Protein AF-A0A920KP50-F1 (afdb_monomer)

pLDDT: mean 77.92, std 11.95, range [46.41, 90.5]

Sequence (139 aa):
MMLRRSLNTFMNAFTSSDWTAYPFATQNRKDFGNLLDVYLDAVFFSRLDPLDFAQEGHRVEFENDDSNQPLVFKGVVFNEMKGAMSSTRLFCGIASVTNCFRPIPTTSIAAVTRNIPDLSYQQLRIFMPSTTTPVTLFF

Nearest PDB structures (foldseek):
  6xot-assembly1_A  TM=8.945E-01  e=3.153E-10  Homo sapiens
  6xou-assembly1_A  TM=8.681E-01  e=2.026E-09  Homo sapiens
  4nge-assembly1_A  TM=8.721E-01  e=6.186E-09  Homo sapiens
  6xow-assembly1_A  TM=9.133E-01  e=1.224E-08  Homo sapiens
  2fge-assembly2_B  TM=9.149E-01  e=5.052E-07  Arabidopsis thaliana

Radius of gyration: 18.0 Å; Cα contacts (8 Å, |Δi|>4): 125; chains: 1; bounding box: 43×44×42 Å

Solvent-accessi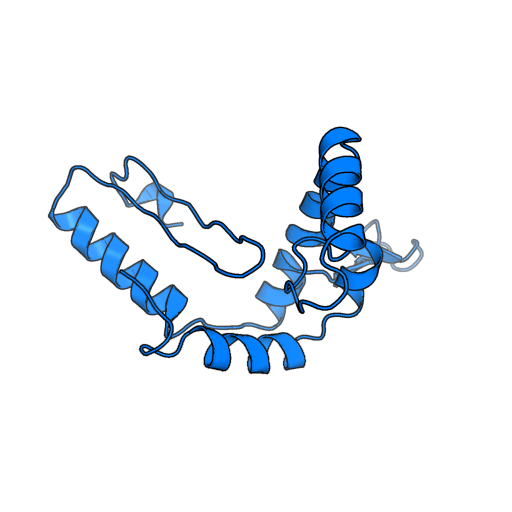ble surface area (backbone atoms only — not comparable to full-atom values): 8498 Å² total; per-residue (Å²): 118,68,82,81,78,54,73,59,78,42,77,54,74,46,80,54,49,87,51,71,48,74,56,70,41,52,88,43,74,69,50,43,52,56,50,48,55,52,51,50,42,54,62,71,63,56,82,84,46,72,65,58,47,33,50,44,42,50,39,80,41,50,76,52,100,49,92,86,50,65,77,38,84,46,26,52,51,49,51,51,44,50,55,50,58,70,34,68,67,55,42,52,51,52,53,52,52,53,69,73,45,69,89,56,87,60,56,52,78,68,55,52,68,81,54,57,81,71,66,48,72,67,56,53,65,58,46,53,67,69,64,54,37,82,89,69,63,84,134

Structure (mmCIF, N/CA/C/O backbone):
data_AF-A0A920KP50-F1
#
_entry.id   AF-A0A920KP50-F1
#
loop_
_atom_site.group_PDB
_atom_site.id
_atom_site.type_symbol
_atom_site.label_atom_id
_atom_site.label_alt_id
_atom_site.label_comp_id
_atom_site.label_asym_id
_atom_site.label_entity_id
_atom_site.label_seq_id
_atom_site.pdbx_PDB_ins_code
_atom_site.Cartn_x
_atom_site.Cartn_y
_atom_site.Cartn_z
_atom_site.occupancy
_atom_site.B_iso_or_equiv
_atom_site.auth_seq_id
_atom_site.auth_comp_id
_atom_site.auth_asym_id
_atom_site.auth_atom_id
_atom_site.pdbx_PDB_model_num
ATOM 1 N N . MET A 1 1 ? -7.495 10.553 2.977 1.00 46.72 1 MET A N 1
ATOM 2 C CA . MET A 1 1 ? -6.483 10.000 3.904 1.00 46.72 1 MET A CA 1
ATOM 3 C C . MET A 1 1 ? -7.182 9.463 5.154 1.00 46.72 1 MET A C 1
ATOM 5 O O . MET A 1 1 ? -7.797 10.251 5.866 1.00 46.72 1 MET A O 1
ATOM 9 N N . MET A 1 2 ? -7.156 8.143 5.380 1.00 55.16 2 MET A N 1
ATOM 10 C CA . MET A 1 2 ? -7.876 7.461 6.478 1.00 55.16 2 MET A CA 1
ATOM 11 C C . MET A 1 2 ? -7.428 7.878 7.879 1.00 55.16 2 MET A C 1
ATOM 13 O O . MET A 1 2 ? -8.269 8.001 8.763 1.00 55.16 2 MET A O 1
ATOM 17 N N . LEU A 1 3 ? -6.145 8.212 8.052 1.00 58.97 3 LEU A N 1
ATOM 18 C CA . LEU A 1 3 ? -5.581 8.678 9.328 1.00 58.97 3 LEU A CA 1
ATOM 19 C C . LEU A 1 3 ? -6.275 9.922 9.904 1.00 58.97 3 LEU A C 1
ATOM 21 O O . LEU A 1 3 ? -6.213 10.155 11.101 1.00 58.97 3 LEU A O 1
ATOM 25 N N . ARG A 1 4 ? -6.949 10.731 9.074 1.00 56.47 4 ARG A N 1
ATOM 26 C CA . ARG A 1 4 ? -7.660 11.936 9.539 1.00 56.47 4 ARG A CA 1
ATOM 27 C C . ARG A 1 4 ? -9.133 11.698 9.887 1.00 56.47 4 ARG A C 1
ATOM 29 O O . ARG A 1 4 ? -9.807 12.643 10.279 1.00 56.47 4 ARG A O 1
ATOM 36 N N . ARG A 1 5 ? -9.659 10.483 9.692 1.00 64.62 5 ARG A N 1
ATOM 37 C CA . ARG A 1 5 ? -11.090 10.158 9.869 1.00 64.62 5 ARG A CA 1
ATOM 38 C C . ARG A 1 5 ? -11.355 9.003 10.841 1.00 64.62 5 ARG A C 1
ATOM 40 O O . ARG A 1 5 ? -12.514 8.649 11.021 1.00 64.62 5 ARG A O 1
ATOM 47 N N . SER A 1 6 ? -10.312 8.438 11.446 1.00 66.12 6 SER A N 1
ATOM 48 C CA . SER A 1 6 ? -10.388 7.271 12.330 1.00 66.12 6 SER A CA 1
ATOM 49 C C . SER A 1 6 ? -9.787 7.588 13.703 1.00 66.12 6 SER A C 1
ATOM 51 O O . SER A 1 6 ? -8.901 8.433 13.811 1.00 66.12 6 SER A O 1
ATOM 53 N N . LEU A 1 7 ? -10.295 6.928 14.748 1.00 76.00 7 LEU A N 1
ATOM 54 C CA . LEU A 1 7 ? -9.779 6.976 16.124 1.00 76.00 7 LEU A CA 1
ATOM 55 C C . LEU A 1 7 ? -8.922 5.732 16.405 1.00 76.00 7 LEU A C 1
ATOM 57 O O . LEU A 1 7 ? -8.958 5.162 17.499 1.00 76.00 7 LEU A O 1
ATOM 61 N N . ASN A 1 8 ? -8.189 5.279 15.391 1.00 78.31 8 ASN A N 1
ATOM 62 C CA . ASN A 1 8 ? -7.344 4.106 15.481 1.00 78.31 8 ASN A CA 1
ATOM 63 C C . ASN A 1 8 ? -6.208 4.311 16.490 1.00 78.31 8 ASN A C 1
ATOM 65 O O . ASN A 1 8 ? -5.595 5.370 16.589 1.00 78.31 8 ASN A O 1
ATOM 69 N N . T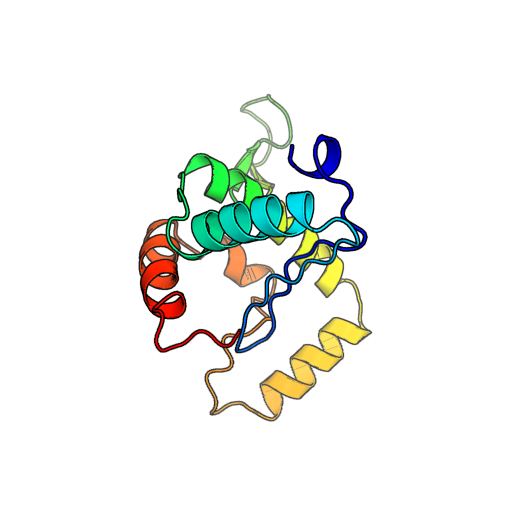HR A 1 9 ? -5.912 3.256 17.240 1.00 83.25 9 THR A N 1
ATOM 70 C CA . THR A 1 9 ? -4.742 3.195 18.120 1.00 83.25 9 THR A CA 1
ATOM 71 C C . THR A 1 9 ? -3.535 2.614 17.395 1.00 83.25 9 THR A C 1
ATOM 73 O O . THR A 1 9 ? -2.401 2.936 17.738 1.00 83.25 9 THR A O 1
ATOM 76 N N . PHE A 1 10 ? -3.767 1.769 16.388 1.00 85.31 10 PHE A N 1
ATOM 77 C CA . PHE A 1 10 ? -2.722 1.177 15.563 1.00 85.31 10 PHE A CA 1
ATOM 78 C C . PHE A 1 10 ? -3.234 0.901 14.148 1.00 85.31 10 PHE A C 1
ATOM 80 O O . PHE A 1 10 ? -4.390 0.527 13.956 1.00 85.31 10 PHE A O 1
ATOM 87 N N . MET A 1 11 ? -2.369 1.084 13.156 1.00 86.44 11 MET A N 1
ATOM 88 C CA . MET A 1 11 ? -2.655 0.808 11.752 1.00 86.44 11 MET A CA 1
ATOM 89 C C . MET A 1 11 ? -1.337 0.621 11.017 1.00 86.44 11 MET A C 1
ATOM 91 O O . MET A 1 11 ? -0.495 1.520 11.046 1.00 86.44 11 MET A O 1
ATOM 95 N N . ASN A 1 12 ? -1.159 -0.533 10.378 1.00 86.31 12 ASN A N 1
ATOM 96 C CA . ASN A 1 12 ? 0.038 -0.815 9.601 1.00 86.31 12 ASN A CA 1
ATOM 97 C C . ASN A 1 12 ? -0.198 -1.896 8.534 1.00 86.31 12 ASN A C 1
ATOM 99 O O . ASN A 1 12 ? -1.229 -2.566 8.519 1.00 86.31 12 ASN A O 1
ATOM 103 N N . ALA A 1 13 ? 0.796 -2.079 7.672 1.00 85.25 13 ALA A N 1
ATOM 104 C CA . ALA A 1 13 ? 0.921 -3.206 6.764 1.00 85.25 13 ALA A CA 1
ATOM 105 C C . ALA A 1 13 ? 2.353 -3.746 6.855 1.00 85.25 13 ALA A C 1
ATOM 107 O O . ALA A 1 13 ? 3.316 -2.984 6.809 1.00 85.25 13 ALA A O 1
ATOM 108 N N . PHE A 1 14 ? 2.495 -5.060 7.003 1.00 81.94 14 PHE A N 1
ATOM 109 C CA . PHE A 1 14 ? 3.784 -5.725 7.141 1.00 81.94 14 PHE A CA 1
ATOM 110 C C . PHE A 1 14 ? 3.925 -6.822 6.102 1.00 81.94 14 PHE A C 1
ATOM 112 O O . PHE A 1 14 ? 3.065 -7.692 6.005 1.00 81.94 14 PHE A O 1
ATOM 119 N N . THR A 1 15 ? 5.046 -6.820 5.389 1.00 81.00 15 THR A N 1
ATOM 120 C CA . THR A 1 15 ? 5.408 -7.883 4.450 1.00 81.00 15 THR A CA 1
ATOM 121 C C . THR A 1 15 ? 6.577 -8.670 5.026 1.00 81.00 15 THR A C 1
ATOM 123 O O . THR A 1 15 ? 7.661 -8.127 5.239 1.00 81.00 15 THR A O 1
ATOM 126 N N . SER A 1 16 ? 6.329 -9.944 5.318 1.00 77.31 16 SER A N 1
ATOM 127 C CA . SER A 1 16 ? 7.344 -10.937 5.660 1.00 77.31 16 SER A CA 1
ATOM 128 C C . SER A 1 16 ? 7.804 -11.691 4.401 1.00 77.31 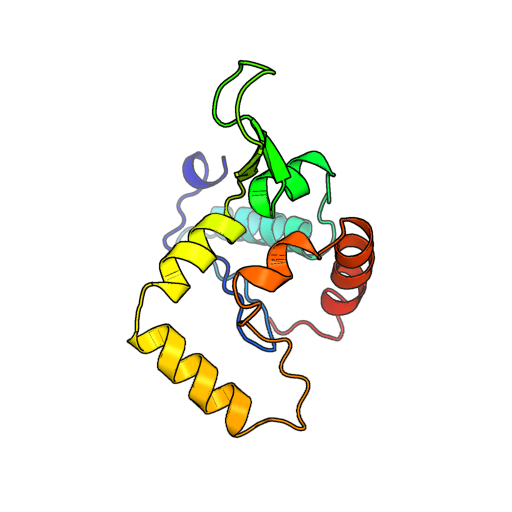16 SER A C 1
ATOM 130 O O . SER A 1 16 ? 7.426 -11.331 3.290 1.00 77.31 16 SER A O 1
ATOM 132 N N . SER A 1 17 ? 8.639 -12.724 4.553 1.00 68.88 17 SER A N 1
ATOM 133 C CA . SER A 1 17 ? 9.135 -13.529 3.423 1.00 68.88 17 SER A CA 1
ATOM 134 C C . SER A 1 17 ? 8.007 -14.261 2.722 1.00 68.88 17 SER A C 1
ATOM 136 O O . SER A 1 17 ? 7.975 -14.320 1.499 1.00 68.88 17 SER A O 1
ATOM 138 N N . ASP A 1 18 ? 7.073 -14.790 3.506 1.00 75.56 18 ASP A N 1
ATOM 139 C CA . ASP A 1 18 ? 6.100 -15.765 3.015 1.00 75.56 18 ASP A CA 1
ATOM 140 C C . ASP A 1 18 ? 4.652 -15.340 3.293 1.00 75.56 18 ASP A C 1
ATOM 142 O O . ASP A 1 18 ? 3.712 -16.049 2.947 1.00 75.56 18 ASP A O 1
ATOM 146 N N . TRP A 1 19 ? 4.453 -14.185 3.934 1.00 78.31 19 TRP A N 1
ATOM 147 C CA . TRP A 1 19 ? 3.131 -13.668 4.273 1.00 78.31 19 TRP A CA 1
ATOM 148 C C . TRP A 1 19 ? 3.129 -12.145 4.368 1.00 78.31 19 TRP A C 1
ATOM 150 O O . TRP A 1 19 ? 4.132 -11.523 4.717 1.00 78.31 19 TRP A O 1
ATOM 160 N N . THR A 1 20 ? 1.965 -11.553 4.124 1.00 82.50 20 THR A N 1
ATOM 161 C CA . THR A 1 20 ? 1.704 -10.127 4.335 1.00 82.50 20 THR A CA 1
ATOM 162 C C . THR A 1 20 ? 0.538 -9.994 5.306 1.00 82.50 20 THR A C 1
ATOM 164 O O . THR A 1 20 ? -0.477 -10.664 5.133 1.00 82.50 20 THR A O 1
ATOM 167 N N . ALA A 1 21 ? 0.669 -9.153 6.334 1.00 85.44 21 ALA A N 1
ATOM 168 C CA . ALA A 1 21 ? -0.411 -8.869 7.276 1.00 85.44 21 ALA A CA 1
ATOM 169 C C . ALA A 1 21 ? -0.768 -7.389 7.293 1.00 85.44 21 ALA A C 1
ATOM 171 O O . ALA A 1 21 ? 0.097 -6.518 7.210 1.00 85.44 21 ALA A O 1
ATOM 172 N N . TYR A 1 22 ? -2.052 -7.124 7.508 1.00 88.75 22 TYR A N 1
ATOM 173 C CA . TYR A 1 22 ? -2.622 -5.783 7.561 1.00 88.75 22 TYR A CA 1
ATOM 174 C C . TYR A 1 22 ? -3.294 -5.545 8.924 1.00 88.75 22 TYR A C 1
ATOM 176 O O . TYR A 1 22 ? -4.521 -5.564 9.024 1.00 88.75 22 TYR A O 1
ATOM 184 N N . PRO A 1 23 ? -2.513 -5.395 10.011 1.00 89.88 23 PRO A N 1
ATOM 185 C CA . PRO A 1 23 ? -3.066 -5.215 11.346 1.00 89.88 23 PRO A CA 1
ATOM 186 C C . PRO A 1 23 ? -3.595 -3.794 11.582 1.00 89.88 23 PRO A C 1
ATOM 188 O O . PRO A 1 23 ? -2.925 -2.795 11.307 1.00 89.88 23 PRO A O 1
ATOM 191 N N . PHE A 1 24 ? -4.757 -3.706 12.225 1.00 90.50 24 PHE A N 1
ATOM 192 C CA . PHE A 1 24 ? -5.293 -2.465 12.775 1.00 90.50 24 PHE A CA 1
ATOM 193 C C . PHE A 1 24 ? -5.864 -2.693 14.178 1.00 90.50 24 PHE A C 1
ATOM 195 O O . PHE A 1 24 ? -6.275 -3.796 14.533 1.00 90.50 24 PHE A O 1
ATOM 202 N N . ALA A 1 25 ? -5.889 -1.639 14.989 1.00 88.69 25 ALA A N 1
ATOM 203 C CA . ALA A 1 25 ? -6.527 -1.641 16.296 1.00 88.69 25 ALA A CA 1
ATOM 204 C C . ALA A 1 25 ? -7.226 -0.305 16.550 1.00 88.69 25 ALA A C 1
ATOM 206 O O . ALA A 1 25 ? -6.741 0.762 16.169 1.00 88.69 25 ALA A O 1
ATOM 207 N N . THR A 1 26 ? -8.374 -0.367 17.217 1.00 89.81 26 THR A N 1
ATOM 208 C CA . THR A 1 26 ? -9.136 0.801 17.661 1.00 89.81 26 THR A CA 1
ATOM 209 C C . THR A 1 26 ? -9.942 0.435 18.901 1.00 89.81 26 THR A C 1
ATOM 211 O O . THR A 1 26 ? -10.370 -0.708 19.062 1.00 89.81 26 THR A O 1
ATOM 214 N N . GLN A 1 27 ? -10.144 1.403 19.794 1.00 88.06 27 GLN A N 1
ATOM 215 C CA . GLN A 1 27 ? -10.987 1.231 20.984 1.00 88.06 27 GLN A CA 1
ATOM 216 C C . GLN A 1 27 ? -12.465 1.537 20.693 1.00 88.06 27 GLN A C 1
ATOM 218 O O . GLN A 1 27 ? -13.335 1.265 21.519 1.00 88.06 27 GLN A O 1
ATOM 223 N N . ASN A 1 28 ? -12.772 2.105 19.522 1.00 89.25 28 ASN A N 1
ATOM 224 C CA . ASN A 1 28 ? -14.125 2.486 19.143 1.00 89.25 28 ASN A CA 1
ATOM 225 C C . ASN A 1 28 ? -14.766 1.411 18.252 1.00 89.25 28 ASN A C 1
ATOM 227 O O . ASN A 1 28 ? -14.311 1.146 17.143 1.00 89.25 28 ASN A O 1
ATOM 231 N N . ARG A 1 29 ? -15.887 0.834 18.702 1.00 89.25 29 ARG A N 1
ATOM 232 C CA . ARG A 1 29 ? -16.598 -0.233 17.976 1.00 89.25 29 ARG A CA 1
ATOM 233 C C . ARG A 1 29 ? -17.095 0.186 16.588 1.00 89.25 29 ARG A C 1
ATOM 235 O O . ARG A 1 29 ? -17.114 -0.638 15.681 1.00 89.25 29 ARG A O 1
ATOM 242 N N . LYS A 1 30 ? -17.518 1.441 16.413 1.00 88.19 30 LYS A N 1
ATOM 243 C CA . LYS A 1 30 ? -17.983 1.944 15.109 1.00 88.19 30 LYS A CA 1
ATOM 244 C C . LYS A 1 30 ? -16.812 2.128 14.147 1.00 88.19 30 LYS A C 1
ATOM 246 O O . LYS A 1 30 ? -16.917 1.796 12.974 1.00 88.19 30 LYS A O 1
ATOM 251 N N . ASP A 1 31 ? -15.702 2.631 14.668 1.00 87.44 31 ASP A N 1
ATOM 252 C CA . ASP A 1 31 ? -14.461 2.796 13.916 1.00 87.44 31 ASP A CA 1
ATOM 253 C C . ASP A 1 31 ? -13.865 1.442 13.508 1.00 87.44 31 ASP A C 1
ATOM 255 O O . ASP A 1 31 ? -13.372 1.309 12.396 1.00 87.44 31 ASP A O 1
ATOM 259 N N . PHE A 1 32 ? -14.008 0.410 14.351 1.00 89.06 32 PHE A N 1
ATOM 260 C CA . PHE A 1 32 ? -13.569 -0.949 14.026 1.00 89.06 32 PHE A CA 1
ATOM 261 C C . PHE A 1 32 ? -14.242 -1.475 12.757 1.00 89.06 32 PHE A C 1
ATOM 263 O O . PHE A 1 32 ? -13.553 -1.979 11.879 1.00 89.06 32 PHE A O 1
ATOM 270 N N . GLY A 1 33 ? -15.566 -1.314 12.634 1.00 89.81 33 GLY A N 1
ATOM 271 C CA . GLY A 1 33 ? -16.297 -1.712 11.426 1.00 89.81 33 GLY A CA 1
ATOM 272 C C . GLY A 1 33 ? -15.829 -0.950 10.186 1.00 89.81 33 GLY A C 1
ATOM 273 O O . GLY A 1 33 ? -15.543 -1.562 9.166 1.00 89.81 33 GLY A O 1
ATOM 274 N N . ASN A 1 34 ? -15.647 0.370 10.301 1.00 90.06 34 ASN A N 1
ATOM 275 C CA . ASN A 1 34 ? -15.168 1.189 9.185 1.00 90.06 34 ASN A CA 1
ATOM 276 C C . ASN A 1 34 ? -13.766 0.773 8.712 1.00 90.06 34 ASN A C 1
ATOM 278 O O . ASN A 1 34 ? -13.506 0.739 7.513 1.00 90.06 34 ASN A O 1
ATOM 282 N N . LEU A 1 35 ? -12.852 0.505 9.651 1.00 89.69 35 LEU A N 1
ATOM 283 C CA . LEU A 1 35 ? -11.495 0.059 9.337 1.00 89.69 35 LEU A CA 1
ATOM 284 C C . LEU A 1 35 ? -11.505 -1.344 8.740 1.00 89.69 35 LEU A C 1
ATOM 286 O O . LEU A 1 35 ? -10.813 -1.576 7.757 1.00 89.69 35 LEU A O 1
ATOM 290 N N . LEU A 1 36 ? -12.317 -2.250 9.285 1.00 90.50 36 LEU A N 1
ATOM 291 C CA . LEU A 1 36 ? -12.456 -3.598 8.754 1.00 90.50 36 LEU A CA 1
ATOM 292 C C . LEU A 1 36 ? -12.929 -3.573 7.296 1.00 90.50 36 LEU A C 1
ATOM 294 O O . LEU A 1 36 ? -12.271 -4.166 6.449 1.00 90.50 36 LEU A O 1
ATOM 298 N N . ASP A 1 37 ? -14.008 -2.847 6.995 1.00 90.12 37 ASP A N 1
ATOM 299 C CA . ASP A 1 37 ? -14.564 -2.756 5.637 1.00 90.12 37 ASP A CA 1
ATOM 300 C C . ASP A 1 37 ? -13.526 -2.235 4.640 1.00 90.12 37 ASP A C 1
ATOM 302 O O . ASP A 1 37 ? -13.330 -2.790 3.562 1.00 90.12 37 ASP A O 1
ATOM 306 N N . VAL A 1 38 ? -12.805 -1.193 5.040 1.00 88.88 38 VAL A N 1
ATOM 307 C CA . VAL A 1 38 ? -11.724 -0.601 4.260 1.00 88.88 38 VAL A CA 1
ATOM 308 C C . VAL A 1 38 ? -10.583 -1.583 3.998 1.00 88.88 38 VAL A C 1
ATOM 310 O O . VAL A 1 38 ? -10.076 -1.643 2.880 1.00 88.88 38 VAL A O 1
ATOM 313 N N . TYR A 1 39 ? -10.141 -2.311 5.023 1.00 89.38 39 TYR A N 1
ATOM 314 C CA . TYR A 1 39 ? -9.024 -3.244 4.904 1.00 89.38 39 TYR A CA 1
ATOM 315 C C . TYR A 1 39 ? -9.409 -4.436 4.034 1.00 89.38 39 TYR A C 1
ATOM 317 O O . TYR A 1 39 ? -8.629 -4.841 3.178 1.00 89.38 39 TYR A O 1
ATOM 325 N N . LEU A 1 40 ? -10.622 -4.962 4.206 1.00 89.56 40 LEU A N 1
ATOM 326 C CA . LEU A 1 40 ? -11.139 -6.044 3.376 1.00 89.56 40 LEU A CA 1
ATOM 327 C C . LEU A 1 40 ? -11.262 -5.605 1.913 1.00 89.56 40 LEU A C 1
ATO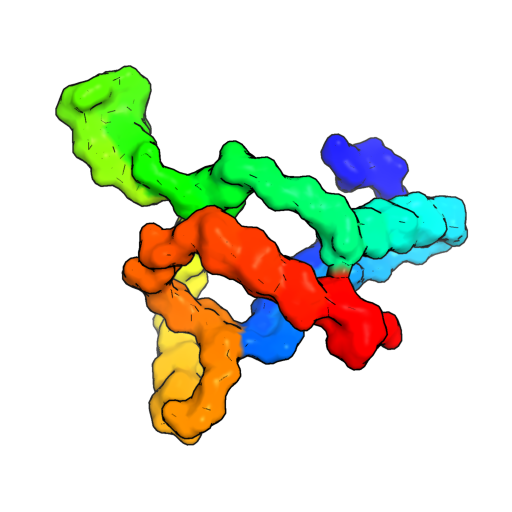M 329 O O . LEU A 1 40 ? -10.820 -6.336 1.032 1.00 89.56 40 LEU A O 1
ATOM 333 N N . ASP A 1 41 ? -11.784 -4.406 1.644 1.00 89.69 41 ASP A N 1
ATOM 334 C CA . ASP A 1 41 ? -11.873 -3.882 0.277 1.00 89.69 41 ASP A CA 1
ATOM 335 C C . ASP A 1 41 ? -10.484 -3.683 -0.347 1.00 89.69 41 ASP A C 1
ATOM 337 O O . ASP A 1 41 ? -10.228 -4.112 -1.471 1.00 89.69 41 ASP A O 1
ATOM 341 N N . ALA A 1 42 ? -9.538 -3.128 0.417 1.00 87.25 42 ALA A N 1
ATOM 342 C CA . ALA A 1 42 ? -8.166 -2.933 -0.037 1.00 87.25 42 ALA A CA 1
ATOM 343 C C . ALA A 1 42 ? -7.434 -4.251 -0.322 1.00 87.25 42 ALA A C 1
ATOM 345 O O . ALA A 1 42 ? -6.615 -4.292 -1.236 1.00 87.25 42 ALA A O 1
ATOM 346 N N . VAL A 1 43 ? -7.715 -5.312 0.437 1.00 86.56 43 VAL A N 1
ATOM 347 C CA . VAL A 1 43 ? -7.097 -6.635 0.273 1.00 86.56 43 VAL A CA 1
ATOM 348 C C . VAL A 1 43 ? -7.751 -7.389 -0.890 1.00 86.56 43 VAL A C 1
ATOM 350 O O . VAL A 1 43 ? -7.058 -7.791 -1.821 1.00 86.56 43 VAL A O 1
ATOM 353 N N . PHE A 1 44 ? -9.078 -7.536 -0.900 1.00 84.94 44 PHE A N 1
ATOM 354 C CA . PHE A 1 44 ? -9.782 -8.378 -1.877 1.00 84.94 44 PHE A CA 1
ATOM 355 C C . PHE A 1 44 ? -10.092 -7.694 -3.210 1.00 84.94 44 PHE A C 1
ATOM 357 O O . PHE A 1 44 ? -10.181 -8.371 -4.236 1.00 84.94 44 PHE A O 1
ATOM 364 N N . PHE A 1 45 ? -10.246 -6.371 -3.218 1.00 86.94 45 PHE A N 1
ATOM 365 C CA . PHE A 1 45 ? -10.692 -5.601 -4.380 1.00 86.94 45 PHE A CA 1
ATOM 366 C C . PHE A 1 45 ? -9.745 -4.432 -4.686 1.00 86.94 45 PHE A C 1
ATOM 368 O O . PHE A 1 45 ? -10.170 -3.352 -5.102 1.00 86.94 45 PHE A O 1
ATOM 375 N N . SER A 1 46 ? -8.435 -4.649 -4.510 1.00 85.19 46 SER A N 1
ATOM 376 C CA . SER A 1 46 ? -7.414 -3.624 -4.739 1.00 85.19 46 SER A CA 1
ATOM 377 C C . SER A 1 46 ? -7.513 -3.029 -6.146 1.00 85.19 46 SER A C 1
ATOM 379 O O . SER A 1 46 ? -7.429 -3.729 -7.160 1.00 85.19 46 SER A O 1
ATOM 381 N N . ARG A 1 47 ? -7.613 -1.701 -6.224 1.00 85.56 47 ARG A N 1
ATOM 382 C CA . ARG A 1 47 ? -7.499 -0.969 -7.489 1.00 85.56 47 ARG A CA 1
ATOM 383 C C . ARG A 1 47 ? -6.017 -0.804 -7.806 1.00 85.56 47 ARG A C 1
ATOM 385 O O . ARG A 1 47 ? -5.347 0.043 -7.237 1.00 85.56 47 ARG A O 1
ATOM 392 N N . LEU A 1 48 ? -5.502 -1.658 -8.682 1.00 85.81 48 LEU A N 1
ATOM 393 C CA . LEU A 1 48 ? -4.100 -1.636 -9.099 1.00 85.81 48 LEU A CA 1
ATOM 394 C C . LEU A 1 48 ? -3.909 -0.625 -10.235 1.00 85.81 48 LEU A C 1
ATOM 396 O O . LEU A 1 48 ? -3.793 -1.028 -11.390 1.00 85.81 48 LEU A O 1
ATOM 400 N N . ASP A 1 49 ? -3.933 0.675 -9.947 1.00 89.00 49 ASP A N 1
ATOM 401 C CA . ASP A 1 49 ? -3.678 1.696 -10.971 1.00 89.00 49 ASP A CA 1
ATOM 402 C C . ASP A 1 49 ? -2.188 1.680 -11.391 1.00 89.00 49 ASP A C 1
ATOM 404 O O . ASP A 1 49 ? -1.307 1.616 -10.526 1.00 89.00 49 ASP A O 1
ATOM 408 N N . PRO A 1 50 ? -1.860 1.720 -12.697 1.00 87.62 50 PRO A N 1
ATOM 409 C CA . PRO A 1 50 ? -0.476 1.830 -13.158 1.00 87.62 50 PRO A CA 1
ATOM 410 C C . PRO A 1 50 ? 0.296 3.019 -12.567 1.00 87.62 50 PRO A C 1
ATOM 412 O O . PRO A 1 50 ? 1.506 2.912 -12.364 1.00 87.62 50 PRO A O 1
ATOM 415 N N . LEU A 1 51 ? -0.376 4.141 -12.287 1.00 88.38 51 LEU A N 1
ATOM 416 C CA . LEU A 1 51 ? 0.262 5.317 -11.692 1.00 88.38 51 LEU A CA 1
ATOM 417 C C . LEU A 1 51 ? 0.612 5.090 -10.218 1.00 88.38 51 LEU A C 1
ATOM 419 O O . LEU A 1 51 ? 1.707 5.463 -9.795 1.00 88.38 51 LEU A O 1
ATOM 423 N N . ASP A 1 52 ? -0.266 4.418 -9.471 1.00 88.31 52 ASP A N 1
ATOM 424 C CA . ASP A 1 52 ? -0.008 4.039 -8.078 1.00 88.31 52 ASP A CA 1
ATOM 425 C C . ASP A 1 5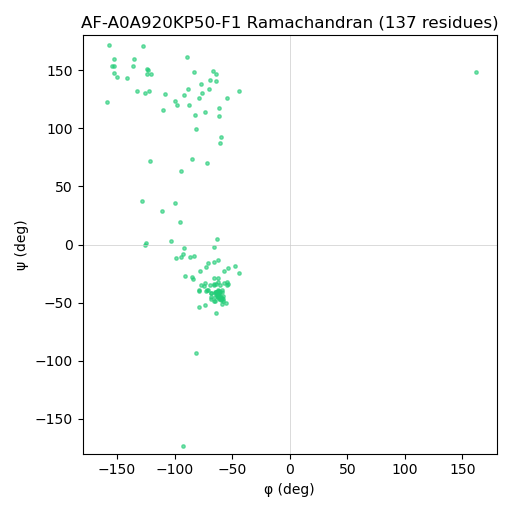2 ? 1.167 3.055 -8.002 1.00 88.31 52 ASP A C 1
ATOM 427 O O . ASP A 1 52 ? 2.061 3.208 -7.171 1.00 88.31 52 ASP A O 1
ATOM 431 N N . PHE A 1 53 ? 1.237 2.097 -8.934 1.00 88.81 53 PHE A N 1
ATOM 432 C CA . PHE A 1 53 ? 2.390 1.201 -9.057 1.00 88.81 53 PHE A CA 1
ATOM 433 C C . PHE A 1 53 ? 3.697 1.961 -9.318 1.00 88.81 53 PHE A C 1
ATOM 435 O O . PHE A 1 53 ? 4.712 1.676 -8.682 1.00 88.81 53 PHE A O 1
ATOM 442 N N . ALA A 1 54 ? 3.683 2.928 -10.236 1.00 88.38 54 ALA A N 1
ATOM 443 C CA . ALA A 1 54 ? 4.864 3.718 -10.571 1.00 88.38 54 ALA A CA 1
ATOM 444 C C . ALA A 1 54 ? 5.328 4.603 -9.400 1.00 88.38 54 ALA A C 1
ATOM 446 O O . ALA A 1 54 ? 6.525 4.843 -9.239 1.00 88.38 54 ALA A O 1
ATOM 447 N N . GLN A 1 55 ? 4.392 5.104 -8.591 1.00 88.81 55 GLN A N 1
ATOM 448 C CA . GLN A 1 55 ? 4.699 5.910 -7.413 1.00 88.81 55 GLN A CA 1
ATOM 449 C C . GLN A 1 55 ? 5.259 5.056 -6.267 1.00 88.81 55 GLN A C 1
ATOM 451 O O . GLN A 1 55 ? 6.323 5.367 -5.726 1.00 88.81 55 GLN A O 1
ATOM 456 N N . GLU A 1 56 ? 4.555 3.986 -5.898 1.00 88.81 56 GLU A N 1
ATOM 457 C CA . GLU A 1 56 ? 4.904 3.171 -4.734 1.00 88.81 56 GLU A CA 1
ATOM 458 C C . GLU A 1 56 ? 6.059 2.207 -5.031 1.00 88.81 56 GLU A C 1
ATOM 460 O O . GLU A 1 56 ? 6.953 2.043 -4.208 1.00 88.81 56 GLU A O 1
ATOM 465 N N . GLY A 1 57 ? 6.089 1.599 -6.217 1.00 87.06 57 GLY A N 1
ATOM 466 C CA . GLY A 1 57 ? 7.112 0.637 -6.622 1.00 87.06 57 GLY A CA 1
ATOM 467 C C . GLY A 1 57 ? 8.389 1.315 -7.110 1.00 87.06 57 GLY A C 1
ATOM 468 O O . GLY A 1 57 ? 9.307 1.601 -6.336 1.00 87.06 57 GLY A O 1
ATOM 469 N N . HIS A 1 58 ? 8.466 1.519 -8.423 1.00 87.75 58 HIS A N 1
ATOM 470 C CA . HIS A 1 58 ? 9.567 2.221 -9.067 1.00 87.75 58 HIS A CA 1
ATOM 471 C C . HIS A 1 58 ? 9.129 2.841 -10.398 1.00 87.75 58 HIS A C 1
ATOM 473 O O . HIS A 1 58 ? 8.239 2.344 -11.087 1.00 87.75 58 HIS A O 1
ATOM 479 N N . ARG A 1 59 ? 9.825 3.904 -10.789 1.00 88.81 59 ARG A N 1
ATOM 480 C CA . ARG A 1 59 ? 9.718 4.566 -12.086 1.00 88.81 59 ARG A CA 1
ATOM 481 C C . ARG A 1 59 ? 11.034 5.238 -12.444 1.00 88.81 59 ARG A C 1
ATOM 483 O O . ARG A 1 59 ? 11.862 5.516 -11.575 1.00 88.81 59 ARG A O 1
ATOM 490 N N . VAL A 1 60 ? 11.209 5.510 -13.729 1.00 87.19 60 VAL A N 1
ATOM 491 C CA . VAL A 1 60 ? 12.337 6.291 -14.231 1.00 87.19 60 VAL A CA 1
ATOM 492 C C . VAL A 1 60 ? 11.855 7.714 -14.469 1.00 87.19 60 VAL A C 1
ATOM 494 O O . VAL A 1 60 ? 10.895 7.926 -15.203 1.00 87.19 60 VAL A O 1
ATOM 497 N N . GLU A 1 61 ? 12.517 8.680 -13.845 1.00 85.44 61 GLU A N 1
ATOM 498 C CA . GLU A 1 61 ? 12.235 10.104 -14.018 1.00 85.44 61 GLU A CA 1
ATOM 499 C C . GLU A 1 61 ? 13.537 10.877 -14.174 1.00 85.44 61 GLU A C 1
ATOM 501 O O . GLU A 1 61 ? 14.602 10.421 -13.758 1.00 85.44 61 GLU A O 1
ATOM 506 N N . PHE A 1 62 ? 13.455 12.071 -14.747 1.00 85.56 62 PHE A N 1
ATOM 507 C CA . PHE A 1 62 ? 14.576 12.997 -14.727 1.00 85.56 62 PHE A CA 1
ATOM 508 C C . PHE A 1 62 ? 14.847 13.474 -13.291 1.00 85.56 62 PHE A C 1
ATOM 510 O O . PHE A 1 62 ? 13.950 13.524 -12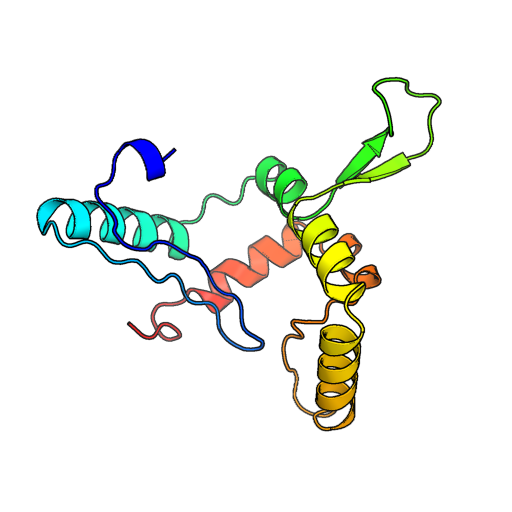.434 1.00 85.56 62 PHE A O 1
ATOM 517 N N . GLU A 1 63 ? 16.113 13.776 -12.998 1.00 79.56 63 GLU A N 1
ATOM 518 C CA . GLU A 1 63 ? 16.512 14.281 -11.680 1.00 79.56 63 GLU A CA 1
ATOM 519 C C . GLU A 1 63 ? 15.777 15.592 -11.344 1.00 79.56 63 GLU A C 1
ATOM 521 O O . GLU A 1 63 ? 15.231 15.712 -10.245 1.00 79.56 63 GLU A O 1
ATOM 526 N N . ASN A 1 64 ? 15.643 16.475 -12.340 1.00 77.50 64 ASN A N 1
ATOM 527 C CA . ASN A 1 64 ? 14.845 17.706 -12.336 1.00 77.50 64 ASN A CA 1
ATOM 528 C C . ASN A 1 64 ? 13.913 17.736 -13.562 1.00 77.50 64 ASN A C 1
ATOM 530 O O . ASN A 1 64 ? 14.092 16.932 -14.471 1.00 77.50 64 ASN A O 1
ATOM 534 N N . ASP A 1 65 ? 12.979 18.692 -13.640 1.00 74.94 65 ASP A N 1
ATOM 535 C CA . ASP A 1 65 ? 12.047 18.862 -14.781 1.00 74.94 65 ASP A CA 1
ATOM 536 C C . ASP A 1 65 ? 12.726 19.200 -16.132 1.00 74.94 65 ASP A C 1
ATOM 538 O O . ASP A 1 65 ? 12.060 19.405 -17.148 1.00 74.94 65 ASP A O 1
ATOM 542 N N . ASP A 1 66 ? 14.058 19.217 -16.178 1.00 76.94 66 ASP A N 1
ATOM 543 C CA . ASP A 1 66 ? 14.840 19.438 -17.386 1.00 76.94 66 ASP A CA 1
ATOM 544 C C . ASP A 1 66 ? 15.098 18.126 -18.136 1.00 76.94 66 ASP A C 1
ATOM 546 O O . ASP A 1 66 ? 15.798 17.229 -17.660 1.00 76.94 66 ASP A O 1
ATOM 550 N N . SER A 1 67 ? 14.638 18.053 -19.387 1.00 74.00 67 SER A N 1
ATOM 551 C CA . SER A 1 67 ? 14.794 16.878 -20.264 1.00 74.00 67 SER A CA 1
ATOM 552 C C . SER A 1 67 ? 16.243 16.547 -20.660 1.00 74.00 67 SER A C 1
ATOM 554 O O . SER A 1 67 ? 16.471 15.580 -21.381 1.00 74.00 67 SER A O 1
ATOM 556 N N . ASN A 1 68 ? 17.219 17.353 -20.231 1.00 78.69 68 ASN A N 1
ATOM 557 C CA . ASN A 1 68 ? 18.643 17.175 -20.532 1.00 78.69 68 ASN A CA 1
ATOM 558 C C . ASN A 1 68 ? 19.442 16.587 -19.350 1.00 78.69 68 ASN A C 1
ATOM 560 O O . ASN A 1 68 ? 20.665 16.478 -19.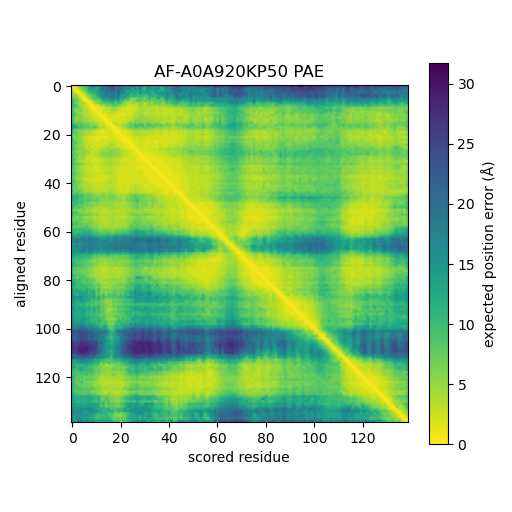417 1.00 78.69 68 ASN A O 1
ATOM 564 N N . GLN A 1 69 ? 18.763 16.263 -18.248 1.00 80.38 69 GLN A N 1
ATOM 565 C CA . GLN A 1 69 ? 19.363 15.704 -17.037 1.00 80.38 69 GLN A CA 1
ATOM 566 C C . GLN A 1 69 ? 19.411 14.168 -17.090 1.00 80.38 69 GLN A C 1
ATOM 568 O O . GLN A 1 69 ? 18.689 13.548 -17.877 1.00 80.38 69 GLN A O 1
ATOM 573 N N . PRO A 1 70 ? 20.257 13.519 -16.270 1.00 84.44 70 PRO A N 1
ATOM 574 C CA . PRO A 1 70 ? 20.290 12.066 -16.199 1.00 84.44 70 PRO A CA 1
ATOM 575 C C . PRO A 1 70 ? 18.966 11.494 -15.673 1.00 84.44 70 PRO A C 1
ATOM 577 O O . PRO A 1 70 ? 18.284 12.073 -14.823 1.00 84.44 70 PRO A O 1
ATOM 580 N N . LEU A 1 71 ? 18.621 10.316 -16.189 1.00 86.31 71 LEU A N 1
ATOM 581 C CA . LEU A 1 71 ? 17.486 9.517 -15.738 1.00 86.31 71 LEU A CA 1
ATOM 582 C C . LEU A 1 71 ? 17.846 8.821 -14.421 1.00 86.31 71 LEU A C 1
ATOM 584 O O . LEU A 1 71 ? 18.881 8.158 -14.319 1.00 86.31 71 LEU A O 1
ATOM 588 N N . VAL A 1 72 ? 16.974 8.943 -13.425 1.00 88.06 72 VAL A N 1
ATOM 589 C CA . VAL A 1 72 ? 17.131 8.348 -12.097 1.00 88.06 72 VAL A CA 1
ATOM 590 C C . VAL A 1 72 ? 15.928 7.476 -11.747 1.00 88.06 72 VAL A C 1
ATOM 592 O O . VAL A 1 72 ? 14.791 7.759 -12.126 1.00 88.06 72 VAL A O 1
ATOM 595 N N . PHE A 1 73 ? 16.174 6.404 -10.993 1.00 87.00 73 PHE A N 1
ATOM 596 C CA . PHE A 1 73 ? 15.103 5.587 -10.426 1.00 87.00 73 PHE A CA 1
ATOM 597 C C . PHE A 1 73 ? 14.517 6.272 -9.190 1.00 87.00 73 PHE A C 1
ATOM 599 O O . PHE A 1 73 ? 15.245 6.602 -8.250 1.00 87.00 73 PHE A O 1
ATOM 606 N N . LYS A 1 74 ? 13.197 6.454 -9.186 1.00 87.12 74 LYS A N 1
ATOM 607 C CA . LYS A 1 74 ? 12.410 6.968 -8.059 1.00 87.12 74 LYS A CA 1
ATOM 608 C C . LYS A 1 74 ? 11.311 5.962 -7.711 1.00 87.12 74 LYS A C 1
ATOM 610 O O . LYS A 1 74 ? 10.864 5.215 -8.571 1.00 87.12 74 LYS A O 1
ATOM 615 N N . GLY A 1 75 ? 10.898 5.930 -6.449 1.00 87.81 75 GLY A N 1
ATOM 616 C CA . GLY A 1 75 ? 9.834 5.056 -5.947 1.00 87.81 75 GLY A CA 1
ATOM 617 C C . GLY A 1 75 ? 9.899 4.938 -4.428 1.00 87.81 75 GLY A C 1
ATOM 618 O O . GLY A 1 75 ? 10.992 5.032 -3.858 1.00 87.81 75 GLY A O 1
ATOM 619 N N . VAL A 1 76 ? 8.751 4.768 -3.768 1.00 88.12 76 VAL A N 1
ATOM 620 C CA . VAL A 1 76 ? 8.685 4.669 -2.297 1.00 88.12 76 VAL A CA 1
ATOM 621 C C . VAL A 1 76 ? 9.422 3.416 -1.822 1.00 88.12 76 VAL A C 1
ATOM 623 O O . VAL A 1 76 ? 10.439 3.527 -1.138 1.00 88.12 76 VAL A O 1
ATOM 626 N N . VAL A 1 77 ? 9.001 2.238 -2.288 1.00 86.19 77 VAL A N 1
ATOM 627 C CA . VAL A 1 77 ? 9.602 0.941 -1.942 1.00 86.19 77 VAL A CA 1
ATOM 628 C C . VAL A 1 77 ? 11.058 0.869 -2.401 1.00 86.19 77 VAL A C 1
ATOM 630 O O . VAL A 1 77 ? 11.917 0.367 -1.674 1.00 86.19 77 VAL A O 1
ATOM 633 N N . PHE A 1 78 ? 11.379 1.413 -3.581 1.00 85.31 78 PHE A N 1
ATOM 634 C CA . PHE A 1 78 ? 12.763 1.468 -4.059 1.00 85.31 78 PHE A CA 1
ATOM 635 C C . PHE A 1 78 ? 13.680 2.237 -3.093 1.00 85.31 78 PHE A C 1
ATOM 637 O O . PHE A 1 78 ? 14.765 1.757 -2.749 1.00 85.31 78 PHE A O 1
ATOM 644 N N . ASN A 1 79 ? 13.242 3.403 -2.610 1.00 85.69 79 ASN A N 1
ATOM 645 C CA . ASN A 1 79 ? 14.011 4.205 -1.659 1.00 85.69 79 ASN A CA 1
ATOM 646 C C . ASN A 1 79 ? 14.068 3.570 -0.265 1.00 85.69 79 ASN A C 1
ATOM 648 O O . ASN A 1 79 ? 15.133 3.582 0.359 1.00 85.69 79 ASN A O 1
ATOM 652 N N . GLU A 1 80 ? 12.973 2.973 0.206 1.00 85.06 80 GLU A N 1
ATOM 653 C CA . GLU A 1 80 ? 12.951 2.240 1.474 1.00 85.06 80 GLU A CA 1
ATOM 654 C C . GLU A 1 80 ? 13.947 1.081 1.467 1.00 85.06 80 GLU A C 1
ATOM 656 O O . GLU A 1 80 ? 14.754 0.951 2.387 1.00 85.06 80 GLU A O 1
ATOM 661 N N . MET A 1 81 ? 13.966 0.278 0.399 1.00 80.31 81 MET A N 1
ATOM 662 C CA . MET A 1 81 ? 14.898 -0.843 0.272 1.00 80.31 81 MET A CA 1
ATOM 663 C C . MET A 1 81 ? 16.339 -0.378 0.091 1.00 80.31 81 MET A C 1
ATOM 665 O O . MET A 1 81 ? 17.256 -0.994 0.634 1.00 80.31 81 MET A O 1
ATOM 669 N N . LYS A 1 82 ? 16.573 0.741 -0.603 1.00 81.31 82 LYS A N 1
ATOM 670 C CA . LYS A 1 82 ? 17.902 1.365 -0.671 1.00 81.31 82 LYS A CA 1
ATOM 671 C C . LYS A 1 82 ? 18.399 1.775 0.721 1.00 81.31 82 LYS A C 1
ATOM 673 O O . LYS A 1 82 ? 19.564 1.540 1.043 1.00 81.31 82 LYS A O 1
ATOM 678 N N . GLY A 1 83 ? 17.523 2.329 1.562 1.00 81.25 83 GLY A N 1
ATOM 679 C CA . GLY A 1 83 ? 17.834 2.655 2.955 1.00 81.25 83 GLY A CA 1
AT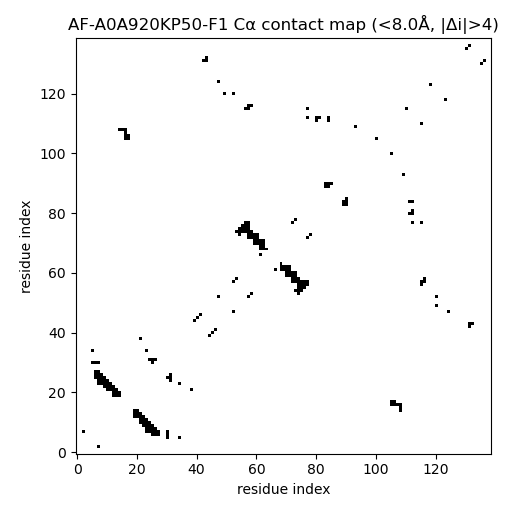OM 680 C C . GLY A 1 83 ? 18.036 1.410 3.821 1.00 81.25 83 GLY A C 1
ATOM 681 O O . GLY A 1 83 ? 19.038 1.320 4.528 1.00 81.25 83 GLY A O 1
ATOM 682 N N . ALA A 1 84 ? 17.164 0.406 3.716 1.00 77.56 84 ALA A N 1
ATOM 683 C CA . ALA A 1 84 ? 17.275 -0.844 4.469 1.00 77.56 84 ALA A CA 1
ATOM 684 C C . ALA A 1 84 ? 18.597 -1.579 4.179 1.00 77.56 84 ALA A C 1
ATOM 686 O O . ALA A 1 84 ? 19.242 -2.082 5.100 1.00 77.56 84 ALA A O 1
ATOM 687 N N . MET A 1 85 ? 19.046 -1.573 2.920 1.00 72.00 85 MET A N 1
ATOM 688 C CA . MET A 1 85 ? 20.302 -2.203 2.498 1.00 72.00 85 MET A CA 1
ATOM 689 C C . MET A 1 85 ? 21.559 -1.448 2.945 1.00 72.00 85 MET A C 1
ATOM 691 O O . MET A 1 85 ? 22.627 -2.051 3.013 1.00 72.00 85 MET A O 1
ATOM 695 N N . SER A 1 86 ? 21.459 -0.162 3.302 1.00 78.88 86 SER A N 1
ATOM 696 C CA . SER A 1 86 ? 22.589 0.558 3.914 1.00 78.88 86 SER A CA 1
ATOM 697 C C . SER A 1 86 ? 22.895 0.102 5.346 1.00 78.88 86 SER A C 1
ATOM 699 O O . SER A 1 86 ? 23.982 0.362 5.860 1.00 78.88 86 SER A O 1
ATOM 701 N N . SER A 1 87 ? 21.973 -0.619 5.993 1.00 79.00 87 SER A N 1
ATOM 702 C CA . SER A 1 87 ? 22.210 -1.211 7.307 1.00 79.00 87 SER A CA 1
ATOM 703 C C . SER A 1 87 ? 22.966 -2.531 7.175 1.00 79.00 87 SER A C 1
ATOM 705 O O . SER A 1 87 ? 22.414 -3.551 6.754 1.00 79.00 87 SER A O 1
ATOM 707 N N . THR A 1 88 ? 24.218 -2.546 7.637 1.00 77.75 88 THR A N 1
ATOM 708 C CA . THR A 1 88 ? 25.078 -3.742 7.649 1.00 77.75 88 THR A CA 1
ATOM 709 C C . THR A 1 88 ? 24.420 -4.935 8.347 1.00 77.75 88 THR A C 1
ATOM 711 O O . THR A 1 88 ? 24.615 -6.081 7.944 1.00 77.75 88 THR A O 1
ATOM 714 N N . ARG A 1 89 ? 23.610 -4.686 9.386 1.00 80.25 89 ARG A N 1
ATOM 715 C CA . ARG A 1 89 ? 22.926 -5.742 10.145 1.00 80.25 89 ARG A CA 1
ATOM 716 C C . ARG A 1 89 ? 21.843 -6.433 9.319 1.00 80.25 89 ARG A C 1
ATOM 718 O O . ARG A 1 89 ? 21.790 -7.660 9.307 1.00 80.25 89 ARG A O 1
ATOM 725 N N . LEU A 1 90 ? 21.004 -5.650 8.640 1.00 73.06 90 LEU A N 1
ATOM 726 C CA . LEU A 1 90 ? 19.936 -6.164 7.778 1.00 73.06 90 LEU A CA 1
ATOM 727 C C . LEU A 1 90 ? 20.530 -6.913 6.585 1.00 73.06 90 LEU A C 1
ATOM 729 O O . LEU A 1 90 ? 20.133 -8.044 6.318 1.00 73.06 90 LEU A O 1
ATOM 733 N N . PHE A 1 91 ? 21.550 -6.335 5.947 1.00 75.19 91 PHE A N 1
ATOM 734 C CA . PHE A 1 91 ? 22.268 -6.973 4.847 1.00 75.19 91 PHE A CA 1
ATOM 735 C C . PHE A 1 91 ? 22.874 -8.328 5.251 1.00 75.19 91 PHE A C 1
ATOM 737 O O . PHE A 1 91 ? 22.667 -9.332 4.572 1.00 75.19 91 PHE A O 1
ATOM 744 N N . CYS A 1 92 ? 23.576 -8.384 6.388 1.00 75.75 92 CYS A N 1
ATOM 745 C CA . CYS A 1 92 ? 24.188 -9.618 6.881 1.00 75.75 92 CYS A CA 1
ATOM 746 C C . CYS A 1 92 ? 23.141 -10.683 7.255 1.00 75.75 92 CYS A C 1
ATOM 748 O O . CYS A 1 92 ? 23.311 -11.860 6.929 1.00 75.75 92 CYS A O 1
ATOM 750 N N . GLY A 1 93 ? 22.032 -10.280 7.887 1.00 74.88 93 GLY A N 1
ATOM 751 C CA . GLY A 1 93 ? 20.928 -11.184 8.222 1.00 74.88 93 GLY A CA 1
ATOM 752 C C . GLY A 1 93 ? 20.295 -11.806 6.978 1.00 74.88 93 GLY A C 1
ATOM 753 O O . GLY A 1 93 ? 20.156 -13.025 6.896 1.00 74.88 93 GLY A O 1
ATOM 754 N N . ILE A 1 94 ? 20.005 -10.980 5.972 1.00 72.12 94 ILE A N 1
ATOM 755 C CA . ILE A 1 94 ? 19.476 -11.418 4.678 1.00 72.12 94 ILE A CA 1
ATOM 756 C C . ILE A 1 94 ? 20.439 -12.385 3.978 1.00 72.12 94 ILE A C 1
ATOM 758 O O . ILE A 1 94 ? 20.019 -13.454 3.527 1.00 72.12 94 ILE A O 1
ATOM 762 N N . ALA A 1 95 ? 21.729 -12.043 3.907 1.00 73.44 95 ALA A N 1
ATOM 763 C CA . ALA A 1 95 ? 22.739 -12.883 3.265 1.00 73.44 95 ALA A CA 1
ATOM 764 C C . ALA A 1 95 ? 22.873 -14.249 3.958 1.00 73.44 95 ALA A C 1
ATOM 766 O O . ALA A 1 95 ? 22.974 -15.279 3.290 1.00 73.44 95 ALA A O 1
ATOM 767 N N . SER A 1 96 ? 22.808 -14.266 5.293 1.00 75.38 96 SER A N 1
ATOM 768 C CA . SER A 1 96 ? 22.879 -15.491 6.096 1.00 75.38 96 SER A CA 1
ATOM 769 C C . SER A 1 96 ? 21.682 -16.408 5.836 1.00 75.38 96 SER A C 1
ATOM 771 O O . SER A 1 96 ? 21.866 -17.586 5.541 1.00 75.38 96 SER A O 1
ATOM 773 N N . VAL A 1 97 ? 20.457 -15.869 5.874 1.00 72.50 97 VAL A N 1
ATOM 774 C CA . VAL A 1 97 ? 19.226 -16.633 5.600 1.00 72.50 97 VAL A CA 1
ATOM 775 C C . VAL A 1 97 ? 19.227 -17.173 4.169 1.00 72.50 97 VAL A C 1
ATOM 777 O O . VAL A 1 97 ? 18.978 -18.358 3.956 1.00 72.50 97 VAL A O 1
ATOM 780 N N . THR A 1 98 ? 19.591 -16.340 3.192 1.00 68.25 98 THR A N 1
ATOM 781 C CA . THR A 1 98 ? 19.606 -16.730 1.772 1.00 68.25 98 THR A CA 1
ATOM 782 C C . THR A 1 98 ? 20.589 -17.872 1.503 1.00 68.25 98 THR A C 1
ATOM 784 O O . THR A 1 98 ? 20.284 -18.794 0.747 1.00 68.25 98 THR A O 1
ATOM 787 N N . ASN A 1 99 ? 21.765 -17.852 2.141 1.00 71.12 99 ASN A N 1
ATOM 788 C CA . ASN A 1 99 ? 22.762 -18.906 1.957 1.00 71.12 99 ASN A CA 1
ATOM 789 C C . ASN A 1 99 ? 22.365 -20.220 2.658 1.00 71.12 99 ASN A C 1
ATOM 791 O O . ASN A 1 99 ? 22.660 -21.299 2.149 1.00 71.12 99 ASN A O 1
ATOM 795 N N . CYS A 1 100 ? 21.667 -20.138 3.794 1.00 74.00 100 CYS A N 1
ATOM 796 C CA . CYS A 1 100 ? 21.220 -21.307 4.554 1.00 74.00 100 CYS A CA 1
ATOM 797 C C . CYS A 1 100 ? 19.996 -22.013 3.941 1.00 74.00 100 CYS A C 1
ATOM 799 O O . CYS A 1 100 ? 19.911 -23.236 4.012 1.00 74.00 100 CYS A O 1
ATOM 801 N N . PHE A 1 101 ? 19.063 -21.278 3.325 1.00 66.06 101 PHE A N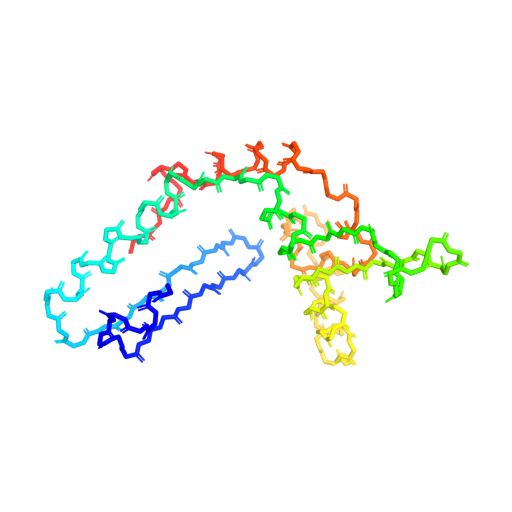 1
ATOM 802 C CA . PHE A 1 101 ? 17.764 -21.810 2.868 1.00 66.06 101 PHE A CA 1
ATOM 803 C C . PHE A 1 101 ? 17.614 -21.883 1.341 1.00 66.06 101 PHE A C 1
ATOM 805 O O . PHE A 1 101 ? 16.511 -21.856 0.802 1.00 66.06 101 PHE A O 1
ATOM 812 N N . ARG A 1 102 ? 18.736 -22.053 0.639 1.00 60.22 102 ARG A N 1
ATOM 813 C CA . ARG A 1 102 ? 18.868 -22.003 -0.825 1.00 60.22 102 ARG A CA 1
ATOM 814 C C . ARG A 1 102 ? 17.947 -22.919 -1.673 1.00 60.22 102 ARG A C 1
ATOM 816 O O . ARG A 1 102 ? 17.793 -22.592 -2.847 1.00 60.22 102 ARG A O 1
ATOM 823 N N . PRO A 1 103 ? 17.328 -24.019 -1.181 1.00 59.22 103 PRO A N 1
ATOM 824 C CA . PRO A 1 103 ? 16.326 -24.748 -1.968 1.00 59.22 103 PRO A CA 1
ATOM 825 C C . PRO A 1 103 ? 14.869 -24.312 -1.726 1.00 59.22 103 PRO A C 1
ATOM 827 O O . PRO A 1 103 ? 13.990 -24.780 -2.446 1.00 59.22 103 PRO A O 1
ATOM 830 N N . ILE A 1 104 ? 14.578 -23.454 -0.741 1.00 55.75 104 ILE A N 1
ATOM 831 C CA . ILE A 1 104 ? 13.209 -22.989 -0.477 1.00 55.75 104 ILE A CA 1
ATOM 832 C C . ILE A 1 104 ? 12.987 -21.700 -1.274 1.00 55.75 104 ILE A C 1
ATOM 834 O O . ILE A 1 104 ? 13.794 -20.775 -1.138 1.00 55.75 104 ILE A O 1
ATOM 838 N N . PRO A 1 105 ? 11.906 -21.595 -2.073 1.00 51.91 105 PRO A N 1
ATOM 839 C CA . PRO A 1 105 ? 11.494 -20.336 -2.671 1.00 51.91 105 PRO A CA 1
ATOM 840 C C . PRO A 1 105 ? 10.924 -19.450 -1.561 1.00 51.91 105 PRO A C 1
ATOM 842 O O . PRO A 1 105 ? 9.724 -19.231 -1.477 1.00 51.91 105 PRO A O 1
ATOM 845 N N . THR A 1 106 ? 11.788 -18.970 -0.669 1.00 50.97 106 THR A N 1
ATOM 846 C CA . THR A 1 106 ? 11.467 -17.789 0.122 1.00 50.97 106 THR A CA 1
ATOM 847 C C . THR A 1 106 ? 11.295 -16.691 -0.909 1.00 50.97 106 THR A C 1
ATOM 849 O O . THR A 1 106 ? 12.247 -16.341 -1.610 1.00 50.97 106 THR A O 1
ATOM 852 N N . THR A 1 107 ? 10.061 -16.229 -1.097 1.00 52.62 107 THR A N 1
ATOM 853 C CA . THR A 1 107 ? 9.747 -15.040 -1.887 1.00 52.62 107 THR A CA 1
ATOM 854 C C . THR A 1 107 ? 10.459 -13.885 -1.209 1.00 52.62 107 THR A C 1
ATOM 856 O O . THR A 1 107 ? 10.012 -13.283 -0.243 1.00 52.62 107 THR A O 1
ATOM 859 N N . SER A 1 108 ? 11.706 -13.716 -1.612 1.00 49.94 108 SER A N 1
ATOM 860 C CA . SER A 1 108 ? 12.729 -13.062 -0.835 1.00 49.94 108 SER A CA 1
ATOM 861 C C . SER A 1 108 ? 12.324 -11.617 -0.577 1.00 49.94 108 SER A C 1
ATOM 863 O O . SER A 1 108 ? 12.318 -10.811 -1.505 1.00 49.94 108 SER A O 1
ATOM 865 N N . ILE A 1 109 ? 12.140 -11.258 0.699 1.00 48.84 109 ILE A N 1
ATOM 866 C CA . ILE A 1 109 ? 12.250 -9.868 1.192 1.00 48.84 109 ILE A CA 1
ATOM 867 C C . ILE A 1 109 ? 13.532 -9.193 0.659 1.00 48.84 109 ILE A C 1
ATOM 869 O O . ILE A 1 109 ? 13.656 -7.976 0.621 1.00 48.84 109 ILE A O 1
ATOM 873 N N . ALA A 1 110 ? 14.499 -9.978 0.196 1.00 46.41 110 ALA A N 1
ATOM 874 C CA . ALA A 1 110 ? 15.656 -9.518 -0.533 1.00 46.41 110 ALA A CA 1
ATOM 875 C C . ALA A 1 110 ? 15.459 -9.581 -2.051 1.00 46.41 110 ALA A C 1
ATOM 877 O O . ALA A 1 110 ? 16.249 -10.207 -2.758 1.00 46.41 110 ALA A O 1
ATOM 878 N N . ALA A 1 111 ? 14.506 -8.818 -2.586 1.00 49.12 111 ALA A N 1
ATOM 879 C CA . ALA A 1 111 ? 14.887 -8.085 -3.781 1.00 49.12 111 ALA A CA 1
ATOM 880 C C . ALA A 1 111 ? 16.053 -7.192 -3.337 1.00 49.12 111 ALA A C 1
ATOM 882 O O . ALA A 1 111 ? 15.861 -6.106 -2.791 1.00 49.12 111 ALA A O 1
ATOM 883 N N . VAL A 1 112 ? 17.291 -7.684 -3.489 1.00 55.94 112 VAL A N 1
ATOM 884 C CA . VAL A 1 112 ? 18.463 -6.806 -3.514 1.00 55.94 112 VAL A CA 1
ATOM 885 C C . VAL A 1 112 ? 18.042 -5.650 -4.403 1.00 55.94 112 VAL A C 1
ATOM 887 O O . VAL A 1 112 ? 17.460 -5.904 -5.453 1.00 55.94 112 VAL A O 1
ATOM 890 N N . THR A 1 113 ? 18.271 -4.407 -3.986 1.00 57.44 113 THR A N 1
ATOM 891 C CA . THR A 1 113 ? 17.732 -3.184 -4.619 1.00 57.44 113 THR A CA 1
ATOM 892 C C . THR A 1 113 ? 17.821 -3.189 -6.158 1.00 57.44 113 THR A C 1
ATOM 894 O O . THR A 1 113 ? 17.033 -2.542 -6.835 1.00 57.44 113 THR A O 1
ATOM 897 N N . ARG A 1 114 ? 18.763 -3.971 -6.702 1.00 65.50 114 ARG A N 1
ATOM 898 C CA . ARG A 1 114 ? 18.964 -4.317 -8.113 1.00 65.50 114 ARG A CA 1
ATOM 899 C C . ARG A 1 114 ? 17.780 -4.977 -8.836 1.00 65.50 114 ARG A C 1
ATOM 901 O O . ARG A 1 114 ? 17.644 -4.714 -10.016 1.00 65.50 114 ARG A O 1
ATOM 908 N N . ASN A 1 115 ? 16.954 -5.790 -8.178 1.00 75.12 115 ASN A N 1
ATOM 909 C CA . ASN A 1 115 ? 15.888 -6.570 -8.826 1.00 75.12 115 ASN A CA 1
ATOM 910 C C . ASN A 1 115 ? 14.523 -5.857 -8.800 1.00 75.12 115 ASN A C 1
ATOM 912 O O . ASN A 1 115 ? 13.585 -6.303 -9.452 1.00 75.12 115 ASN A O 1
ATOM 916 N N . ILE A 1 116 ? 14.387 -4.767 -8.035 1.00 78.94 116 ILE A N 1
ATOM 917 C CA . ILE A 1 116 ? 13.137 -3.993 -7.945 1.00 78.94 116 ILE A CA 1
ATOM 918 C C . ILE A 1 116 ? 12.741 -3.394 -9.309 1.00 78.94 116 ILE A C 1
ATOM 920 O O . ILE A 1 116 ? 11.568 -3.515 -9.658 1.00 78.94 116 ILE A O 1
ATOM 924 N N . PRO A 1 117 ? 13.668 -2.808 -10.102 1.00 82.50 117 PRO A N 1
ATOM 925 C CA . PRO A 1 117 ? 13.348 -2.247 -11.418 1.00 82.50 117 PRO A CA 1
ATOM 926 C C . PRO A 1 117 ? 12.905 -3.267 -12.475 1.00 82.50 117 PRO A C 1
ATOM 928 O O . PRO A 1 117 ? 12.359 -2.880 -13.502 1.00 82.50 117 PRO A O 1
ATOM 931 N N . ASP A 1 118 ? 13.137 -4.561 -12.243 1.00 84.38 118 ASP A N 1
ATOM 932 C CA . ASP A 1 118 ? 12.752 -5.616 -13.186 1.00 84.38 118 ASP A CA 1
ATOM 933 C C . ASP A 1 118 ? 11.277 -6.032 -13.025 1.00 84.38 118 ASP A C 1
ATOM 935 O O . ASP A 1 118 ? 10.740 -6.781 -13.845 1.00 84.38 118 ASP A O 1
ATOM 939 N N . LEU A 1 119 ? 10.603 -5.563 -11.967 1.00 84.94 119 LEU A N 1
ATOM 940 C CA . LEU A 1 119 ? 9.212 -5.901 -11.689 1.00 84.94 119 LEU A CA 1
ATOM 941 C C . LEU A 1 119 ? 8.268 -5.169 -12.652 1.00 84.94 119 LEU A C 1
ATOM 943 O O . LEU A 1 119 ? 8.081 -3.960 -12.579 1.00 84.94 119 LEU A O 1
ATOM 947 N N . SER A 1 120 ? 7.583 -5.909 -13.516 1.00 87.88 120 SER A N 1
ATOM 948 C CA . SER A 1 120 ? 6.562 -5.327 -14.390 1.00 87.88 120 SER A CA 1
ATOM 949 C C . SER A 1 120 ? 5.208 -5.185 -13.686 1.00 87.88 120 SER A C 1
ATOM 951 O O . SER A 1 120 ? 4.793 -6.035 -12.893 1.00 87.88 120 SER A O 1
ATOM 953 N N . TYR A 1 121 ? 4.443 -4.159 -14.068 1.00 86.12 121 TYR A N 1
ATOM 954 C CA . TYR A 1 121 ? 3.053 -3.986 -13.626 1.00 86.12 121 TYR A CA 1
ATOM 955 C C . TYR A 1 121 ? 2.183 -5.226 -13.919 1.00 86.12 121 TYR A C 1
ATOM 957 O O . TYR A 1 121 ? 1.318 -5.601 -13.128 1.00 86.12 121 TYR A O 1
ATOM 965 N N . GLN A 1 122 ? 2.438 -5.917 -15.037 1.00 87.25 122 GLN A N 1
ATOM 966 C CA . GLN A 1 122 ? 1.722 -7.144 -15.391 1.00 87.25 122 GLN A CA 1
ATOM 967 C C . GLN A 1 122 ? 1.989 -8.282 -14.400 1.00 87.25 122 GLN A C 1
ATOM 969 O O . GLN A 1 122 ? 1.046 -8.967 -14.007 1.00 87.25 122 GLN A O 1
ATOM 974 N N . GLN A 1 123 ? 3.240 -8.462 -13.964 1.00 86.25 123 GLN A N 1
ATOM 975 C CA . GLN A 1 123 ? 3.584 -9.456 -12.943 1.00 86.25 123 GLN A CA 1
ATOM 976 C C . GLN A 1 123 ? 2.873 -9.160 -11.622 1.00 86.25 123 GLN A C 1
ATOM 978 O O . GLN A 1 123 ? 2.319 -10.075 -11.016 1.00 86.25 123 GLN A O 1
ATOM 983 N N . LEU A 1 124 ? 2.800 -7.888 -11.218 1.00 84.56 124 LEU A N 1
ATOM 984 C CA . LEU A 1 124 ? 2.065 -7.497 -10.015 1.00 84.56 124 LEU A CA 1
ATOM 985 C C . LEU A 1 124 ? 0.562 -7.805 -10.132 1.00 84.56 124 LEU A C 1
ATOM 987 O O . LEU A 1 124 ? -0.042 -8.328 -9.194 1.00 84.56 124 LEU A O 1
ATOM 991 N N . ARG A 1 125 ? -0.035 -7.565 -11.305 1.00 85.19 125 ARG A N 1
ATOM 992 C CA . ARG A 1 125 ? -1.450 -7.876 -11.565 1.00 85.19 125 ARG A CA 1
ATOM 993 C C . ARG A 1 125 ? -1.755 -9.376 -11.536 1.00 85.19 125 ARG A C 1
ATOM 995 O O . ARG A 1 125 ? -2.883 -9.753 -11.242 1.00 85.19 125 ARG A O 1
ATOM 1002 N N . ILE A 1 126 ? -0.780 -10.221 -11.866 1.00 85.44 126 ILE A N 1
ATOM 1003 C CA . ILE A 1 126 ? -0.907 -11.684 -11.789 1.00 85.44 126 ILE A CA 1
ATOM 1004 C C . ILE A 1 126 ? -0.730 -12.165 -10.343 1.00 85.44 126 ILE A C 1
ATOM 1006 O O . ILE A 1 126 ? -1.456 -13.051 -9.901 1.00 85.44 126 ILE A O 1
ATOM 1010 N N . PHE A 1 127 ? 0.201 -11.563 -9.600 1.00 83.50 127 PHE A N 1
ATOM 1011 C CA . PHE A 1 127 ? 0.508 -11.942 -8.224 1.00 83.50 127 PHE A CA 1
ATOM 1012 C C . PHE A 1 127 ? -0.658 -11.674 -7.259 1.00 83.50 127 PHE A C 1
ATOM 1014 O O . PHE A 1 127 ? -1.055 -12.574 -6.520 1.00 83.50 127 PHE A O 1
ATOM 1021 N N . MET A 1 128 ? -1.249 -10.474 -7.299 1.00 81.81 128 MET A N 1
ATOM 1022 C CA . MET A 1 128 ? -2.265 -10.049 -6.321 1.00 81.81 128 MET A CA 1
ATOM 1023 C C . MET A 1 128 ? -3.472 -11.008 -6.218 1.00 81.81 128 MET A C 1
ATOM 1025 O O . MET A 1 128 ? -3.758 -11.469 -5.116 1.00 81.81 128 MET A O 1
ATOM 1029 N N . PRO A 1 129 ? -4.145 -11.421 -7.313 1.00 73.75 129 PRO A N 1
ATOM 1030 C CA . PRO A 1 129 ? -5.255 -12.374 -7.224 1.00 73.75 129 PRO A CA 1
ATOM 1031 C C . PRO A 1 129 ? -4.861 -13.753 -6.683 1.00 73.75 129 PRO A C 1
ATOM 1033 O O . PRO A 1 129 ? -5.698 -14.433 -6.099 1.00 73.75 129 PRO A O 1
ATOM 1036 N N . SER A 1 130 ? -3.613 -14.186 -6.895 1.00 70.38 130 SER A N 1
ATOM 1037 C CA . SER A 1 130 ? -3.155 -15.514 -6.470 1.00 70.38 130 SER A CA 1
ATOM 1038 C C . SER A 1 130 ? -2.933 -15.606 -4.958 1.00 70.38 130 SER A C 1
ATOM 1040 O O . SER A 1 130 ? -3.249 -16.627 -4.351 1.00 70.38 130 SER A O 1
ATOM 1042 N N . THR A 1 131 ? -2.456 -14.524 -4.341 1.00 64.81 131 THR A N 1
ATOM 1043 C CA . THR A 1 131 ? -2.146 -14.467 -2.905 1.00 64.81 131 THR A CA 1
ATOM 1044 C C . THR A 1 131 ? -3.382 -14.149 -2.065 1.00 64.81 131 THR A C 1
ATOM 1046 O O . THR A 1 131 ? -3.497 -14.607 -0.932 1.00 64.81 131 THR A O 1
ATOM 1049 N N . THR A 1 132 ? -4.342 -13.412 -2.626 1.00 66.50 132 THR A N 1
ATOM 1050 C CA . THR A 1 132 ? -5.491 -12.886 -1.876 1.00 66.50 132 THR A CA 1
ATOM 1051 C C . THR A 1 132 ? -6.748 -13.760 -1.964 1.00 66.50 132 THR A C 1
ATOM 1053 O O . THR A 1 132 ? -7.865 -13.309 -1.705 1.00 66.50 132 THR A O 1
ATOM 1056 N N . THR A 1 133 ? -6.605 -15.034 -2.334 1.00 68.06 133 THR A N 1
ATOM 1057 C CA . THR A 1 133 ? -7.748 -15.955 -2.312 1.00 68.06 133 THR A CA 1
ATOM 1058 C C . THR A 1 133 ? -8.163 -16.258 -0.864 1.00 68.06 133 THR A C 1
ATOM 1060 O O . THR A 1 133 ? -7.300 -16.427 -0.001 1.00 68.06 133 THR A O 1
ATOM 1063 N N . PRO A 1 134 ? -9.470 -16.376 -0.560 1.00 61.47 134 PRO A N 1
ATOM 1064 C CA . PRO A 1 134 ? -9.956 -16.568 0.812 1.00 61.47 134 PRO A CA 1
ATOM 1065 C C . PRO A 1 134 ? -9.477 -17.873 1.472 1.00 61.47 134 PRO A C 1
ATOM 1067 O O . PRO A 1 134 ? -9.589 -18.017 2.682 1.00 61.47 134 PRO A O 1
ATOM 1070 N N . VAL A 1 135 ? -8.928 -18.815 0.698 1.00 58.53 135 VAL A N 1
ATOM 1071 C CA . VAL A 1 135 ? -8.350 -20.075 1.196 1.00 58.53 135 VAL A CA 1
ATOM 1072 C C . VAL A 1 135 ? -6.953 -19.864 1.802 1.00 58.53 135 VAL A C 1
ATOM 1074 O O . VAL A 1 135 ? -6.509 -20.665 2.618 1.00 58.53 135 VAL A O 1
ATOM 1077 N N . THR A 1 136 ? -6.261 -18.788 1.420 1.00 59.19 136 THR A N 1
ATOM 1078 C CA . THR A 1 136 ? -4.878 -18.492 1.828 1.00 59.19 136 THR A CA 1
ATOM 1079 C C . THR A 1 136 ? -4.805 -17.495 2.994 1.00 59.19 136 THR A C 1
ATOM 1081 O O . THR A 1 136 ? -3.749 -17.337 3.602 1.00 59.19 136 THR A O 1
ATOM 1084 N N . LEU A 1 137 ? -5.918 -16.837 3.340 1.00 62.91 137 LEU A N 1
ATOM 1085 C CA . LEU A 1 137 ? -5.971 -15.833 4.403 1.00 62.91 137 LEU A CA 1
ATOM 1086 C C . LEU A 1 137 ? -6.254 -16.436 5.779 1.00 62.91 137 LEU A C 1
ATOM 1088 O O . LEU A 1 137 ? -7.193 -17.206 5.969 1.00 62.91 137 LEU A O 1
ATOM 1092 N N . PHE A 1 138 ? -5.473 -15.983 6.754 1.00 62.19 138 PHE A N 1
ATOM 1093 C CA . PHE A 1 138 ? -5.704 -16.211 8.174 1.00 62.19 138 PHE A CA 1
ATOM 1094 C C . PHE A 1 138 ? -6.161 -14.888 8.806 1.00 62.19 138 PHE A C 1
ATOM 1096 O O . PHE A 1 138 ? -5.526 -13.857 8.576 1.00 62.19 138 PHE A O 1
ATOM 1103 N N . PHE A 1 139 ? -7.273 -14.925 9.548 1.00 53.28 139 PHE A N 1
ATOM 1104 C CA . PHE A 1 139 ? -7.827 -13.788 10.296 1.00 53.28 139 PHE A CA 1
ATOM 1105 C C . PHE A 1 139 ? -7.347 -13.788 11.747 1.00 53.28 139 PHE A C 1
ATOM 1107 O O . PHE A 1 139 ? -7.282 -14.892 12.337 1.00 53.28 139 PHE A O 1
#

Foldseek 3Di:
DVVVVAQWPDWDWDDDLADIDTDTGHPDPVRVVVVVVVVLCCQQVNDLDPVVCCAAQWDWDFPDPDPVGDIDIHHNVLVVLVVQCVDPVSVVVLVVCCVVVVVDPRSRPPPPSVCSVVDDSVNVVVPRNVCRDPVNDDD

Mean predicted aligned error: 8.78 Å

Secondary structure (DSSP, 8-state):
-GGGT--EEEE--EE-SS-EE--EEES-HHHHHHHHHHHHHHHHS----HHHHHHHT-EEEESSS-TTSPEEEE-HHHHHHHHHHH-HHHHHHHHHHHHHSTTS----S---GGGGGG--HHHHHHHHHHH--TTT---